Protein AF-A0AAW5QJJ4-F1 (afdb_monomer_lite)

Sequence (140 aa):
MRQPQCCPHRGERGDAIAGTELTDHRRFAFTTRPHSAVDDATREIGAAIGVAITGSVLAAAYGHGIDPVAPMIPEPARAAVQDSLAAAIQVAEHAGPQGEQLAELAQNAFLDGLQQASWAVAAILLVGALISAFWPPRRS

pLDDT: mean 82.05, std 18.27, range [38.06, 97.69]

Foldseek 3Di:
DDYDDDDDDDDDDPDPDDDDDDDPPDPPVPPPVVVVVVVVVVVVVVVVVLVVLLVVQLLVQLLVQCVVVLVVDPPVQSVVLSRDLVSQQVSLVVPPPVSVVSNVSSVVSNVVSNVRSVVVVVVVVVVVVVCPVVPDPPDD

Structure (mmCIF, N/CA/C/O backbone):
data_AF-A0AAW5QJJ4-F1
#
_entry.id   AF-A0AAW5QJJ4-F1
#
loop_
_atom_site.group_PDB
_atom_site.id
_atom_site.type_symbol
_atom_site.label_atom_id
_atom_site.label_alt_id
_atom_site.label_comp_id
_atom_site.label_asym_id
_atom_site.label_entity_id
_atom_site.label_seq_id
_atom_site.pdbx_PDB_ins_code
_atom_site.Cartn_x
_atom_site.Cartn_y
_atom_site.Cartn_z
_atom_site.occupancy
_atom_site.B_iso_or_equiv
_atom_site.auth_seq_id
_atom_site.auth_comp_id
_atom_site.auth_asym_id
_atom_site.auth_atom_id
_atom_site.pdbx_PDB_model_num
ATOM 1 N N . MET A 1 1 ? 84.621 32.792 -9.455 1.00 38.06 1 MET A N 1
ATOM 2 C CA . MET A 1 1 ? 85.284 33.364 -8.257 1.00 38.06 1 MET A CA 1
ATOM 3 C C . MET A 1 1 ? 84.185 33.823 -7.308 1.00 38.06 1 MET A C 1
ATOM 5 O O . MET A 1 1 ? 83.322 34.561 -7.748 1.00 38.06 1 MET A O 1
ATOM 9 N N . ARG A 1 2 ? 83.993 33.107 -6.188 1.00 40.62 2 ARG A N 1
ATOM 10 C CA . ARG A 1 2 ? 84.342 33.543 -4.813 1.00 40.62 2 ARG A CA 1
ATOM 11 C C . ARG A 1 2 ? 83.606 34.831 -4.411 1.00 40.62 2 ARG A C 1
ATOM 13 O O . ARG A 1 2 ? 83.994 35.893 -4.863 1.00 40.62 2 ARG A O 1
ATOM 20 N N . GLN A 1 3 ? 82.524 34.694 -3.634 1.00 49.94 3 GLN A N 1
ATOM 21 C CA . GLN A 1 3 ? 82.490 34.844 -2.154 1.00 49.94 3 GLN A CA 1
ATOM 22 C C . GLN A 1 3 ? 82.026 36.288 -1.793 1.00 49.94 3 GLN A C 1
ATOM 24 O O . GLN A 1 3 ? 82.076 37.146 -2.665 1.00 49.94 3 GLN A O 1
ATOM 29 N N . PRO A 1 4 ? 81.696 36.629 -0.535 1.00 63.75 4 PRO A N 1
ATOM 30 C CA . PRO A 1 4 ? 80.708 36.014 0.371 1.00 63.75 4 PRO A CA 1
ATOM 31 C C . PRO A 1 4 ? 80.061 37.052 1.344 1.00 63.75 4 PRO A C 1
ATOM 33 O O . PRO A 1 4 ? 80.317 38.242 1.221 1.00 63.75 4 PRO A O 1
ATOM 36 N N . GLN A 1 5 ? 79.380 36.554 2.395 1.00 62.62 5 GLN A N 1
ATOM 37 C CA . GLN A 1 5 ? 79.199 37.176 3.735 1.00 62.62 5 GLN A CA 1
ATOM 38 C C . GLN A 1 5 ? 78.200 38.359 3.828 1.00 62.62 5 GLN A C 1
ATOM 40 O O . GLN A 1 5 ? 78.113 39.176 2.929 1.00 62.62 5 GLN A O 1
ATOM 45 N N . CYS A 1 6 ? 77.384 38.551 4.873 1.00 42.75 6 CYS A N 1
ATOM 46 C CA . CYS A 1 6 ? 77.390 38.076 6.261 1.00 42.75 6 CYS A CA 1
ATOM 47 C C . CYS A 1 6 ? 75.988 38.291 6.902 1.00 42.75 6 CYS A C 1
ATOM 49 O O . CYS A 1 6 ? 75.299 39.246 6.556 1.00 42.75 6 CYS A O 1
ATOM 51 N N . CYS A 1 7 ? 75.606 37.463 7.883 1.00 46.00 7 CYS A N 1
ATOM 52 C CA . CYS A 1 7 ? 74.560 37.742 8.898 1.00 46.00 7 CYS A CA 1
ATOM 53 C C . CYS A 1 7 ? 75.254 38.154 10.223 1.00 46.00 7 CYS A C 1
ATOM 55 O O . CYS A 1 7 ? 76.428 37.798 10.363 1.00 46.00 7 CYS A O 1
ATOM 57 N N . PRO A 1 8 ? 74.612 38.845 11.209 1.00 63.34 8 PRO A N 1
ATOM 58 C CA . PRO A 1 8 ? 73.790 38.130 12.219 1.00 63.34 8 PRO A CA 1
ATOM 59 C C . PRO A 1 8 ? 72.688 38.918 13.012 1.00 63.34 8 PRO A C 1
ATOM 61 O O . PRO A 1 8 ? 72.728 40.133 13.144 1.00 63.34 8 PRO A O 1
ATOM 64 N N . HIS A 1 9 ? 71.761 38.139 13.610 1.00 51.31 9 HIS A N 1
ATOM 65 C CA . HIS A 1 9 ? 71.023 38.249 14.904 1.00 51.31 9 HIS A CA 1
ATOM 66 C C . HIS A 1 9 ? 70.308 39.538 15.396 1.00 51.31 9 HIS A C 1
ATOM 68 O O . HIS A 1 9 ? 70.965 40.527 15.698 1.00 51.31 9 HIS A O 1
ATOM 74 N N . ARG A 1 10 ? 69.021 39.408 15.807 1.00 47.09 10 ARG A N 1
ATOM 75 C CA . ARG A 1 10 ? 68.571 39.238 17.228 1.00 47.09 10 ARG A CA 1
ATOM 76 C C . ARG A 1 10 ? 67.072 39.569 17.455 1.00 47.09 10 ARG A C 1
ATOM 78 O O . ARG A 1 10 ? 66.631 40.649 17.094 1.00 47.09 10 ARG A O 1
ATOM 85 N N . GLY A 1 11 ? 66.368 38.688 18.185 1.00 43.78 11 GLY A N 1
ATOM 86 C CA . GLY A 1 11 ? 65.355 39.070 19.189 1.00 43.78 11 GLY A CA 1
ATOM 87 C C . GLY A 1 11 ? 63.870 38.932 18.825 1.00 43.78 11 GLY A C 1
ATOM 88 O O . GLY A 1 11 ? 63.283 39.882 18.327 1.00 43.78 11 GLY A O 1
ATOM 89 N N . GLU A 1 12 ? 63.298 37.761 19.129 1.00 53.50 12 GLU A N 1
ATOM 90 C CA . GLU A 1 12 ? 61.936 37.508 19.654 1.00 53.50 12 GLU A CA 1
ATOM 91 C C . GLU A 1 12 ? 60.846 38.548 19.306 1.00 53.50 12 GLU A C 1
ATOM 93 O O . GLU A 1 12 ? 60.654 39.538 20.014 1.00 53.50 12 GLU A O 1
ATOM 98 N N . ARG A 1 13 ? 60.075 38.280 18.245 1.00 51.91 13 ARG A N 1
ATOM 99 C CA . ARG A 1 13 ? 58.808 38.961 17.952 1.00 51.91 13 ARG A CA 1
ATOM 100 C C . ARG A 1 13 ? 57.648 38.007 18.215 1.00 51.91 13 ARG A C 1
ATOM 102 O O . ARG A 1 13 ? 57.503 36.997 17.533 1.00 51.91 13 ARG A O 1
ATOM 109 N N . GLY A 1 14 ? 56.818 38.349 19.197 1.00 53.69 14 GLY A N 1
ATOM 110 C CA . GLY A 1 14 ? 55.426 37.926 19.201 1.00 53.69 14 GLY A CA 1
ATOM 111 C C . GLY A 1 14 ? 54.719 38.635 18.050 1.00 53.69 14 GLY A C 1
ATOM 112 O O . GLY A 1 14 ? 54.467 39.834 18.135 1.00 53.69 14 GLY A O 1
ATOM 113 N N . ASP A 1 15 ? 54.445 37.911 16.968 1.00 45.88 15 ASP A N 1
ATOM 114 C CA . ASP A 1 15 ? 53.774 38.462 15.795 1.00 45.88 15 ASP A CA 1
ATOM 115 C C . ASP A 1 15 ? 52.265 38.233 15.894 1.00 45.88 15 ASP A C 1
ATOM 117 O O . ASP A 1 15 ? 51.703 37.221 15.474 1.00 45.88 15 ASP A O 1
ATOM 121 N N . ALA A 1 16 ? 51.596 39.255 16.420 1.00 48.66 16 ALA A N 1
ATOM 122 C CA . ALA A 1 16 ? 50.306 39.662 15.898 1.00 48.66 16 ALA A CA 1
ATOM 123 C C . ALA A 1 16 ? 50.495 40.070 14.423 1.00 48.66 16 ALA A C 1
ATOM 125 O O . ALA A 1 16 ? 50.764 41.228 14.112 1.00 48.66 16 ALA A O 1
ATOM 126 N N . ILE A 1 17 ? 50.385 39.109 13.505 1.00 48.88 17 ILE A N 1
ATOM 127 C CA . ILE A 1 17 ? 50.325 39.376 12.063 1.00 48.88 17 ILE A CA 1
ATOM 128 C C . ILE A 1 17 ? 48.887 39.724 11.688 1.00 48.88 17 ILE A C 1
ATOM 130 O O . ILE A 1 17 ? 48.080 38.885 11.291 1.00 48.88 17 ILE A O 1
ATOM 134 N N . ALA A 1 18 ? 48.572 41.007 11.839 1.00 47.50 18 ALA A N 1
ATOM 135 C CA . ALA A 1 18 ? 47.456 41.633 11.161 1.00 47.50 18 ALA A CA 1
ATOM 136 C C . ALA A 1 18 ? 47.780 41.767 9.662 1.00 47.50 18 ALA A C 1
ATOM 138 O O . ALA A 1 18 ? 48.666 42.522 9.274 1.00 47.50 18 ALA A O 1
ATOM 139 N N . GLY A 1 19 ? 47.030 41.021 8.850 1.00 54.09 19 GLY A N 1
ATOM 140 C CA . GLY A 1 19 ? 46.435 41.486 7.596 1.00 54.09 19 GLY A CA 1
ATOM 141 C C . GLY A 1 19 ? 47.360 41.875 6.443 1.00 54.09 19 GLY A C 1
ATOM 142 O O . GLY A 1 19 ? 47.770 43.021 6.330 1.00 54.09 19 GLY A O 1
ATOM 143 N N . THR A 1 20 ? 47.511 40.965 5.481 1.00 46.59 20 THR A N 1
ATOM 144 C CA . THR A 1 20 ? 47.325 41.296 4.058 1.00 46.59 20 THR A CA 1
ATOM 145 C C . THR A 1 20 ? 46.711 40.091 3.349 1.00 46.59 20 THR A C 1
ATOM 147 O O . THR A 1 20 ? 47.258 38.992 3.332 1.00 46.59 20 THR A O 1
ATOM 150 N N . GLU A 1 21 ? 45.511 40.312 2.828 1.00 54.19 21 GLU A N 1
ATOM 151 C CA . GLU A 1 21 ? 44.782 39.444 1.915 1.00 54.19 21 GLU A CA 1
ATOM 152 C C . GLU A 1 21 ? 45.631 39.098 0.682 1.00 54.19 21 GLU A C 1
ATOM 154 O O . GLU A 1 21 ? 46.125 39.996 0.005 1.00 54.19 21 GLU A O 1
ATOM 159 N N . LEU A 1 22 ? 45.736 37.809 0.341 1.00 51.19 22 LEU A N 1
ATOM 160 C CA . LEU A 1 22 ? 45.851 37.362 -1.050 1.00 51.19 22 LEU A CA 1
ATOM 161 C C . LEU A 1 22 ? 45.342 35.913 -1.183 1.00 51.19 22 LEU A C 1
ATOM 163 O O . LEU A 1 22 ? 46.092 34.944 -1.167 1.00 51.19 22 LEU A O 1
ATOM 167 N N . THR A 1 23 ? 44.020 35.781 -1.267 1.00 54.31 23 THR A N 1
ATOM 168 C CA . THR A 1 23 ? 43.369 35.223 -2.460 1.00 54.31 23 THR A CA 1
ATOM 169 C C . THR A 1 23 ? 44.092 34.043 -3.136 1.00 54.31 23 THR A C 1
ATOM 171 O O . THR A 1 23 ? 44.558 34.184 -4.262 1.00 54.31 23 THR A O 1
ATOM 174 N N . ASP A 1 24 ? 44.086 32.851 -2.528 1.00 47.09 24 ASP A N 1
ATOM 175 C CA . ASP A 1 24 ? 44.080 31.601 -3.314 1.00 47.09 24 ASP A CA 1
ATOM 176 C C . ASP A 1 24 ? 42.625 31.181 -3.553 1.00 47.09 24 ASP A C 1
ATOM 178 O O . ASP A 1 24 ? 42.072 30.227 -3.005 1.00 47.09 24 ASP A O 1
ATOM 182 N N . HIS A 1 25 ? 41.964 32.024 -4.341 1.00 55.84 25 HIS A N 1
ATOM 183 C CA . HIS A 1 25 ? 40.716 31.715 -5.005 1.00 55.84 25 HIS A CA 1
ATOM 184 C C . HIS A 1 25 ? 41.048 30.872 -6.241 1.00 55.84 25 HIS A C 1
ATOM 186 O O . HIS A 1 25 ? 41.789 31.320 -7.112 1.00 55.84 25 HIS A O 1
ATOM 192 N N . ARG A 1 26 ? 40.330 29.750 -6.390 1.00 57.69 26 ARG A N 1
ATOM 193 C CA . ARG A 1 26 ? 40.165 28.930 -7.612 1.00 57.69 26 ARG A CA 1
ATOM 194 C C . ARG A 1 26 ? 41.110 27.734 -7.765 1.00 57.69 26 ARG A C 1
ATOM 196 O O . ARG A 1 26 ? 41.838 27.619 -8.743 1.00 57.69 26 ARG A O 1
ATOM 203 N N . ARG A 1 27 ? 40.852 26.700 -6.963 1.00 54.56 27 ARG A N 1
ATOM 204 C CA . ARG A 1 27 ? 40.581 25.365 -7.532 1.00 54.56 27 ARG A CA 1
ATOM 205 C C . ARG A 1 27 ? 39.309 24.766 -6.938 1.00 54.56 27 ARG A C 1
ATOM 207 O O . ARG A 1 27 ? 39.308 23.659 -6.418 1.00 54.56 27 ARG A O 1
ATOM 214 N N . PHE A 1 28 ? 38.194 25.487 -7.078 1.00 50.56 28 PHE A N 1
ATOM 215 C CA . PHE A 1 28 ? 36.925 24.793 -7.271 1.00 50.56 28 PHE A CA 1
ATOM 216 C C . PHE A 1 28 ? 37.075 24.055 -8.594 1.00 50.56 28 PHE A C 1
ATOM 218 O O . PHE A 1 28 ? 37.012 24.662 -9.664 1.00 50.56 28 PHE A O 1
ATOM 225 N N . ALA A 1 29 ? 37.381 22.765 -8.515 1.00 51.62 29 ALA A N 1
ATOM 226 C CA . ALA A 1 29 ? 37.219 21.866 -9.632 1.00 51.62 29 ALA A CA 1
ATOM 227 C C . ALA A 1 29 ? 35.737 21.931 -10.023 1.00 51.62 29 ALA A C 1
ATOM 229 O O . ALA A 1 29 ? 34.893 21.2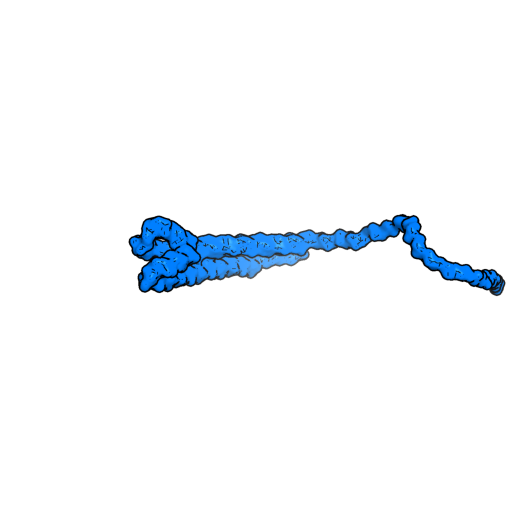43 -9.455 1.00 51.62 29 ALA A O 1
ATOM 230 N N . PHE A 1 30 ? 35.417 22.810 -10.974 1.00 56.00 30 PHE A N 1
ATOM 231 C CA . PHE A 1 30 ? 34.182 22.805 -11.750 1.00 56.00 30 PHE A CA 1
ATOM 232 C C . PHE A 1 30 ? 34.230 21.583 -12.678 1.00 56.00 30 PHE A C 1
ATOM 234 O O . PHE A 1 30 ? 34.281 21.669 -13.898 1.00 56.00 30 PHE A O 1
ATOM 241 N N . THR A 1 31 ? 34.332 20.411 -12.065 1.00 58.28 31 THR A N 1
ATOM 242 C CA . THR A 1 31 ? 34.174 19.104 -12.683 1.00 58.28 31 THR A CA 1
ATOM 243 C C . THR A 1 31 ? 32.877 18.521 -12.148 1.00 58.28 31 THR A C 1
ATOM 245 O O . THR A 1 31 ? 32.841 17.389 -11.672 1.00 58.28 31 THR A O 1
ATOM 248 N N . THR A 1 32 ? 31.800 19.306 -12.163 1.00 61.75 32 THR A N 1
ATOM 249 C CA . THR A 1 32 ? 30.452 18.758 -12.062 1.00 61.75 32 THR A CA 1
ATOM 250 C C . THR A 1 32 ? 30.307 17.884 -13.294 1.00 61.75 32 THR A C 1
ATOM 252 O O . THR A 1 32 ? 30.203 18.401 -14.401 1.00 61.75 32 THR A O 1
ATOM 255 N N . ARG A 1 33 ? 30.413 16.560 -13.149 1.00 61.03 33 ARG A N 1
ATOM 256 C CA . ARG A 1 33 ? 30.058 15.656 -14.241 1.00 61.03 33 ARG A CA 1
ATOM 257 C C . ARG A 1 33 ? 28.541 15.775 -14.377 1.00 61.03 33 ARG A C 1
ATOM 259 O O . ARG A 1 33 ? 27.848 15.283 -13.490 1.00 61.03 33 ARG A O 1
ATOM 266 N N . PRO A 1 34 ? 28.002 16.417 -15.430 1.00 69.12 34 PRO A N 1
ATOM 267 C CA . PRO A 1 34 ? 26.554 16.553 -15.575 1.00 69.12 34 PRO A CA 1
ATOM 268 C C . PRO A 1 34 ? 25.863 15.182 -15.596 1.00 69.12 34 PRO A C 1
ATOM 270 O O . PRO A 1 34 ? 24.723 15.080 -15.174 1.00 69.12 34 PRO A O 1
ATOM 273 N N . HIS A 1 35 ? 26.584 14.127 -15.994 1.00 71.19 35 HIS A N 1
ATOM 274 C CA . HIS A 1 35 ? 26.100 12.748 -16.043 1.00 71.19 35 HIS A CA 1
ATOM 275 C C . HIS A 1 35 ? 25.793 12.142 -14.659 1.00 71.19 35 HIS A C 1
ATOM 277 O O . HIS A 1 35 ? 24.753 11.527 -14.492 1.00 71.19 35 HIS A O 1
ATOM 283 N N . SER A 1 36 ? 26.630 12.349 -13.634 1.00 79.88 36 SER A N 1
ATOM 284 C CA . SER A 1 36 ? 26.371 11.716 -12.328 1.00 79.88 36 SER A CA 1
ATOM 285 C C . SER A 1 36 ? 25.224 12.390 -11.577 1.00 79.88 36 SER A C 1
ATOM 287 O O . SER A 1 36 ? 24.434 11.718 -10.931 1.00 79.88 36 SER A O 1
ATOM 289 N N . ALA A 1 37 ? 25.088 13.712 -11.714 1.00 82.44 37 ALA A N 1
ATOM 290 C CA . ALA A 1 37 ? 23.986 14.446 -11.097 1.00 82.44 37 ALA A CA 1
ATOM 291 C C . ALA A 1 37 ? 22.619 14.025 -11.667 1.00 82.44 37 ALA A C 1
ATOM 293 O O . ALA A 1 37 ? 21.649 13.923 -10.919 1.00 82.44 37 ALA A O 1
ATOM 294 N N . VAL A 1 38 ? 22.533 13.762 -12.980 1.00 88.00 38 VAL A N 1
ATOM 295 C CA . VAL A 1 38 ? 21.289 13.264 -13.591 1.00 88.00 38 VAL A CA 1
ATOM 296 C C . VAL A 1 38 ? 21.025 11.796 -13.260 1.00 88.00 38 VAL A C 1
ATOM 298 O O . VAL A 1 38 ? 19.861 11.419 -13.134 1.00 88.00 38 VAL A O 1
ATOM 301 N N . ASP A 1 39 ? 22.066 10.982 -13.066 1.00 89.50 39 ASP A N 1
ATOM 302 C CA . ASP A 1 39 ? 21.918 9.590 -12.629 1.00 89.50 39 ASP A CA 1
ATOM 303 C C . ASP A 1 39 ? 21.329 9.507 -11.216 1.00 89.50 39 ASP A C 1
ATOM 305 O O . ASP A 1 39 ? 20.385 8.747 -10.983 1.00 89.50 39 ASP A O 1
ATOM 309 N N . ASP A 1 40 ? 21.844 10.317 -10.289 1.00 91.44 40 ASP A N 1
ATOM 310 C CA . ASP A 1 40 ? 21.337 10.390 -8.917 1.00 91.44 40 ASP A CA 1
ATOM 311 C C . ASP A 1 40 ? 19.888 10.897 -8.901 1.00 91.44 40 ASP A C 1
ATOM 313 O O . ASP A 1 40 ? 19.009 10.241 -8.339 1.00 91.44 40 ASP A O 1
ATOM 317 N N . ALA A 1 41 ? 19.601 11.986 -9.625 1.00 91.00 41 ALA A N 1
ATOM 318 C CA . ALA A 1 41 ? 18.244 12.521 -9.745 1.00 91.00 41 ALA A CA 1
ATOM 319 C C . ALA A 1 41 ? 17.259 11.495 -10.337 1.00 91.00 41 ALA A C 1
ATOM 321 O O . ALA A 1 41 ? 16.120 11.378 -9.885 1.00 91.00 41 ALA A O 1
ATOM 322 N N . THR A 1 42 ? 17.695 10.707 -11.324 1.00 91.75 42 THR A N 1
ATOM 323 C CA . THR A 1 42 ? 16.863 9.653 -11.925 1.00 91.75 42 THR A CA 1
ATOM 324 C C . THR A 1 42 ? 16.535 8.559 -10.909 1.00 91.75 42 THR A C 1
ATOM 326 O O . THR A 1 42 ? 15.402 8.074 -10.870 1.00 91.75 42 THR A O 1
ATOM 329 N N . ARG A 1 43 ? 17.494 8.183 -10.054 1.00 92.19 43 ARG A N 1
ATOM 330 C CA . ARG A 1 43 ? 17.277 7.194 -8.987 1.00 92.19 43 ARG A CA 1
ATOM 331 C C . ARG A 1 43 ? 16.334 7.714 -7.911 1.00 92.19 43 ARG A C 1
ATOM 333 O O . ARG A 1 43 ? 15.463 6.966 -7.477 1.00 92.19 43 ARG A O 1
ATOM 340 N N . GLU A 1 44 ? 16.471 8.975 -7.514 1.00 96.31 44 GLU A N 1
ATOM 341 C CA . GLU A 1 44 ? 15.586 9.604 -6.529 1.00 96.31 44 GLU A CA 1
ATOM 342 C C . GLU A 1 44 ? 14.140 9.686 -7.033 1.00 96.31 44 GLU A C 1
ATOM 344 O O . GLU A 1 44 ? 13.213 9.262 -6.338 1.00 96.31 44 GLU A O 1
ATOM 349 N N . ILE A 1 45 ? 13.940 10.151 -8.271 1.00 95.94 45 ILE A N 1
ATOM 350 C CA . ILE A 1 45 ? 12.612 10.223 -8.897 1.00 95.94 45 ILE A CA 1
ATOM 351 C C . ILE A 1 45 ? 12.019 8.818 -9.056 1.00 95.94 45 ILE A C 1
ATOM 353 O O . ILE A 1 45 ? 10.853 8.596 -8.725 1.00 95.94 45 ILE A O 1
ATOM 357 N N . GLY A 1 46 ? 12.819 7.851 -9.515 1.00 92.69 46 GLY A N 1
ATOM 358 C CA . GLY A 1 46 ? 12.392 6.460 -9.648 1.00 92.69 46 GLY A CA 1
ATOM 359 C C . GLY A 1 46 ? 11.961 5.846 -8.314 1.00 92.69 46 GLY A C 1
ATOM 360 O O . GLY A 1 46 ? 10.919 5.192 -8.247 1.00 92.69 46 GLY A O 1
ATOM 361 N N . ALA A 1 47 ? 12.713 6.104 -7.240 1.00 94.06 47 ALA A N 1
ATOM 362 C CA . ALA A 1 47 ? 12.371 5.645 -5.898 1.00 94.06 47 ALA A CA 1
ATOM 363 C C . ALA A 1 47 ? 11.050 6.258 -5.404 1.00 94.06 47 ALA A C 1
ATOM 365 O O . ALA A 1 47 ? 10.184 5.527 -4.922 1.00 94.06 47 ALA A O 1
ATOM 366 N N . ALA A 1 48 ? 10.856 7.570 -5.579 1.00 96.75 48 ALA A N 1
ATOM 367 C CA . ALA A 1 48 ? 9.629 8.255 -5.175 1.00 96.75 48 ALA A CA 1
ATOM 368 C C . ALA A 1 48 ? 8.391 7.711 -5.908 1.00 96.75 48 ALA A C 1
ATOM 370 O O . ALA A 1 48 ? 7.373 7.413 -5.281 1.00 96.75 48 ALA A O 1
ATOM 371 N N . ILE A 1 49 ? 8.492 7.518 -7.226 1.00 96.19 49 ILE A N 1
ATOM 372 C CA . ILE A 1 49 ? 7.414 6.941 -8.040 1.00 96.19 49 ILE A CA 1
ATOM 373 C C . ILE A 1 49 ? 7.120 5.501 -7.606 1.00 96.19 49 ILE A C 1
ATOM 375 O O . ILE A 1 49 ? 5.956 5.133 -7.449 1.00 96.19 49 ILE A O 1
ATOM 379 N N . GLY A 1 50 ? 8.156 4.692 -7.370 1.00 94.69 50 GLY A N 1
ATOM 380 C CA . GLY A 1 50 ? 7.997 3.310 -6.919 1.00 94.69 50 GLY A CA 1
ATOM 381 C C . GLY A 1 50 ? 7.247 3.211 -5.590 1.00 94.69 50 GLY A C 1
ATOM 382 O O . GLY A 1 50 ? 6.296 2.435 -5.473 1.00 94.69 50 GLY A O 1
ATOM 383 N N . VAL A 1 51 ? 7.617 4.041 -4.611 1.00 96.00 51 VAL A N 1
ATOM 384 C CA . VAL A 1 51 ? 6.926 4.116 -3.314 1.00 96.00 51 VAL A CA 1
ATOM 385 C C . VAL A 1 51 ? 5.471 4.557 -3.491 1.00 96.00 51 VAL A C 1
ATOM 387 O O . VAL A 1 51 ? 4.578 3.933 -2.919 1.00 96.00 51 VAL A O 1
ATOM 390 N N . ALA A 1 52 ? 5.212 5.571 -4.322 1.00 97.00 52 ALA A N 1
ATOM 391 C CA . ALA A 1 52 ? 3.861 6.075 -4.568 1.00 97.00 52 ALA A CA 1
ATOM 392 C C . ALA A 1 52 ? 2.943 5.020 -5.208 1.00 97.00 52 ALA A C 1
ATOM 394 O O . ALA A 1 52 ? 1.805 4.837 -4.768 1.00 97.00 52 ALA A O 1
ATOM 395 N N . ILE A 1 53 ? 3.437 4.292 -6.215 1.00 95.88 53 ILE A N 1
ATOM 396 C CA . ILE A 1 53 ? 2.683 3.212 -6.868 1.00 95.88 53 ILE A CA 1
ATOM 397 C C . ILE A 1 53 ? 2.407 2.088 -5.871 1.00 95.88 53 ILE A C 1
ATOM 399 O O . ILE A 1 53 ? 1.265 1.649 -5.748 1.00 95.88 53 ILE A O 1
ATOM 403 N N . THR A 1 54 ? 3.430 1.655 -5.131 1.00 96.94 54 THR A N 1
ATOM 404 C CA . THR A 1 54 ? 3.302 0.571 -4.146 1.00 96.94 54 THR A CA 1
ATOM 405 C C . THR A 1 54 ? 2.252 0.919 -3.092 1.00 96.94 54 THR A C 1
ATOM 407 O O . THR A 1 54 ? 1.354 0.119 -2.839 1.00 96.94 54 THR A O 1
ATOM 410 N N . GLY A 1 55 ? 2.311 2.133 -2.534 1.00 95.31 55 GLY A N 1
ATOM 411 C CA . GLY A 1 55 ? 1.329 2.620 -1.565 1.00 95.31 55 GLY A CA 1
ATOM 412 C C . GLY A 1 55 ? -0.084 2.720 -2.143 1.00 95.31 55 GLY A C 1
ATOM 413 O O . GLY A 1 55 ? -1.036 2.323 -1.480 1.00 95.31 55 GLY A O 1
ATOM 414 N N . SER A 1 56 ? -0.227 3.173 -3.393 1.00 96.19 56 SER A N 1
ATOM 415 C CA . SER A 1 56 ? -1.534 3.281 -4.060 1.00 96.19 56 SER A CA 1
ATOM 416 C C . SER A 1 56 ? -2.184 1.914 -4.283 1.00 96.19 56 SER A C 1
ATOM 418 O O . SER A 1 56 ? -3.368 1.741 -4.000 1.00 96.19 56 SER A O 1
ATOM 420 N N . VAL A 1 57 ? -1.412 0.931 -4.762 1.00 96.69 57 VAL A N 1
ATOM 421 C CA . VAL A 1 57 ? -1.903 -0.441 -4.972 1.00 96.69 57 VAL A CA 1
ATOM 422 C C . VAL A 1 57 ? -2.264 -1.088 -3.639 1.00 96.69 57 VAL A C 1
ATOM 424 O O . VAL A 1 57 ? -3.334 -1.678 -3.525 1.00 96.69 57 VAL A O 1
ATOM 427 N N . LEU A 1 58 ? -1.410 -0.937 -2.624 1.00 97.06 58 LEU A N 1
ATOM 428 C CA . LEU A 1 58 ? -1.660 -1.456 -1.283 1.00 97.06 58 LEU A CA 1
ATOM 429 C C . LEU A 1 58 ? -2.938 -0.868 -0.674 1.00 97.06 58 LEU A C 1
ATOM 431 O O . LEU A 1 58 ? -3.776 -1.625 -0.197 1.00 97.06 58 LEU A O 1
ATOM 435 N N . ALA A 1 59 ? -3.107 0.457 -0.718 1.00 95.38 59 ALA A N 1
ATOM 436 C CA . ALA A 1 59 ? -4.286 1.129 -0.175 1.00 95.38 59 ALA A CA 1
ATOM 437 C C . ALA A 1 59 ? -5.571 0.677 -0.884 1.00 95.38 59 ALA A C 1
ATOM 439 O O . ALA A 1 59 ? -6.554 0.335 -0.230 1.00 95.38 59 ALA A O 1
ATOM 440 N N . ALA A 1 60 ? -5.545 0.600 -2.219 1.00 95.50 60 ALA A N 1
ATOM 441 C CA . ALA A 1 60 ? -6.685 0.120 -2.991 1.00 95.50 60 ALA A CA 1
ATOM 442 C C . ALA A 1 60 ? -7.024 -1.341 -2.659 1.00 95.50 60 ALA A C 1
ATOM 444 O O . ALA A 1 60 ? -8.188 -1.662 -2.428 1.00 95.50 60 ALA A O 1
ATOM 445 N N . ALA A 1 61 ? -6.027 -2.226 -2.613 1.00 95.62 61 ALA A N 1
ATOM 446 C CA . ALA A 1 61 ? -6.236 -3.641 -2.324 1.00 95.62 61 ALA A CA 1
ATOM 447 C C . ALA A 1 61 ? -6.718 -3.881 -0.884 1.00 95.62 61 ALA A C 1
ATOM 449 O O . ALA A 1 61 ? -7.595 -4.715 -0.669 1.00 95.62 61 ALA A O 1
ATOM 450 N N . TYR A 1 62 ? -6.201 -3.117 0.081 1.00 96.94 62 TYR A N 1
ATOM 451 C CA . TYR A 1 62 ? -6.649 -3.156 1.471 1.00 96.94 62 TYR A CA 1
ATOM 452 C C . TYR A 1 62 ? -8.132 -2.786 1.603 1.00 96.94 62 TYR A C 1
ATOM 454 O O . TYR A 1 62 ? -8.897 -3.558 2.181 1.00 96.94 62 TYR A O 1
ATOM 462 N N . GLY A 1 63 ? -8.550 -1.661 1.007 1.00 94.00 63 GLY A N 1
ATOM 463 C CA . GLY A 1 63 ? -9.950 -1.227 1.007 1.00 94.00 63 GLY A CA 1
ATOM 464 C C . GLY A 1 63 ? -10.888 -2.295 0.430 1.00 94.00 63 GLY A C 1
ATOM 465 O O . GLY A 1 63 ? -11.868 -2.676 1.064 1.00 94.00 63 GLY A O 1
ATOM 466 N N . HIS A 1 64 ? -10.521 -2.888 -0.711 1.00 94.56 64 HIS A N 1
ATOM 467 C CA . HIS A 1 64 ? -11.291 -3.992 -1.302 1.00 94.56 64 HIS A CA 1
ATOM 468 C C . HIS A 1 64 ? -11.328 -5.245 -0.412 1.00 94.56 64 HIS A C 1
ATOM 470 O O . HIS A 1 64 ? -12.324 -5.968 -0.410 1.00 94.56 64 HIS A O 1
ATOM 476 N N . GLY A 1 65 ? -10.252 -5.532 0.324 1.00 92.81 65 GLY A N 1
ATOM 477 C CA . GLY A 1 65 ? -10.173 -6.682 1.225 1.00 92.81 65 GLY A CA 1
ATOM 478 C C . GLY A 1 65 ? -11.015 -6.525 2.493 1.00 92.81 65 GLY A C 1
ATOM 479 O O . GLY A 1 65 ? -11.521 -7.518 3.013 1.00 92.81 65 GLY A O 1
ATOM 480 N N . ILE A 1 66 ? -11.196 -5.292 2.977 1.00 93.44 66 ILE A N 1
ATOM 481 C CA . ILE A 1 66 ? -11.956 -4.991 4.200 1.00 93.44 66 ILE A CA 1
ATOM 482 C C . ILE A 1 66 ? -13.431 -4.638 3.927 1.00 93.44 66 ILE A C 1
ATOM 484 O O . ILE A 1 66 ? -14.273 -4.746 4.819 1.00 93.44 66 ILE A O 1
ATOM 488 N N . ASP A 1 67 ? -13.792 -4.302 2.687 1.00 91.69 67 ASP A N 1
ATOM 489 C CA . ASP A 1 67 ? -15.178 -4.049 2.265 1.00 91.69 67 ASP A CA 1
ATOM 490 C C . ASP A 1 67 ? -16.197 -5.130 2.678 1.00 91.69 67 ASP A C 1
ATOM 492 O O . ASP A 1 67 ? -17.280 -4.769 3.150 1.00 91.69 67 ASP A O 1
ATOM 496 N N . PRO A 1 68 ? -15.898 -6.444 2.594 1.00 89.38 68 PRO A N 1
ATOM 497 C CA . PRO A 1 68 ? -16.836 -7.487 3.013 1.00 89.38 68 PRO A CA 1
ATOM 498 C C . PRO A 1 68 ? -17.206 -7.426 4.499 1.00 89.38 68 PRO A C 1
ATOM 500 O O . PRO A 1 68 ? -18.270 -7.907 4.891 1.00 89.38 68 PRO A O 1
ATOM 503 N N . VAL A 1 69 ? -16.339 -6.846 5.333 1.00 87.19 69 VAL A N 1
ATOM 504 C CA . VAL A 1 69 ? -16.518 -6.775 6.790 1.00 87.19 69 VAL A CA 1
ATOM 505 C C . VAL A 1 69 ? -16.974 -5.394 7.256 1.00 87.19 69 VAL A C 1
ATOM 507 O O . VAL A 1 69 ? -17.432 -5.249 8.388 1.00 87.19 69 VAL A O 1
ATOM 510 N N . ALA A 1 70 ? -16.967 -4.403 6.361 1.00 86.81 70 ALA A N 1
ATOM 511 C CA . ALA A 1 70 ? -17.446 -3.046 6.600 1.00 86.81 70 ALA A CA 1
ATOM 512 C C . ALA A 1 70 ? -18.870 -2.951 7.203 1.00 86.81 70 ALA A C 1
ATOM 514 O O . ALA A 1 70 ? -19.079 -2.085 8.060 1.00 86.81 70 ALA A O 1
ATOM 515 N N . PRO A 1 71 ? -19.846 -3.825 6.863 1.00 87.06 71 PRO A N 1
ATOM 516 C CA . PRO A 1 71 ? -21.175 -3.800 7.484 1.00 87.06 71 PRO A CA 1
ATOM 517 C C . PRO A 1 71 ? -21.179 -4.130 8.983 1.00 87.06 71 PRO A C 1
ATOM 519 O O . PRO A 1 71 ? -22.112 -3.750 9.686 1.00 87.06 71 PRO A O 1
ATOM 522 N N . MET A 1 72 ? -20.154 -4.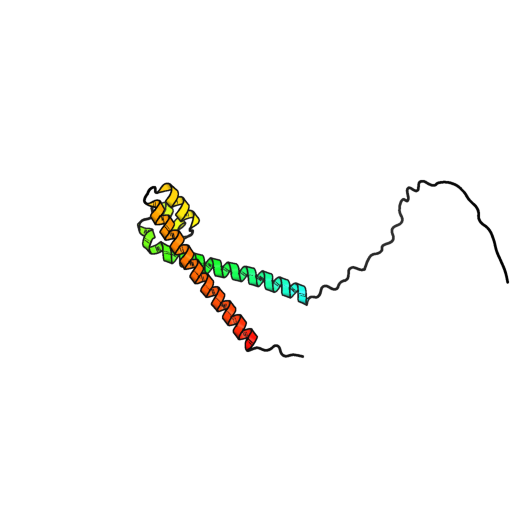831 9.476 1.00 83.44 72 MET A N 1
ATOM 523 C CA . MET A 1 72 ? -20.012 -5.189 10.893 1.00 83.44 72 MET A CA 1
ATOM 524 C C . MET A 1 72 ? -19.359 -4.069 11.716 1.00 83.44 72 MET A C 1
ATOM 526 O O . MET A 1 72 ? -19.340 -4.131 12.943 1.00 83.44 72 MET A O 1
ATOM 530 N N . ILE A 1 73 ? -18.838 -3.036 11.049 1.00 87.88 73 ILE A N 1
ATOM 531 C CA . ILE A 1 73 ? -18.140 -1.913 11.672 1.00 87.88 73 ILE A CA 1
ATOM 532 C C . ILE A 1 73 ? -19.145 -0.784 11.946 1.00 87.88 73 ILE A C 1
ATOM 534 O O . ILE A 1 73 ? -19.969 -0.472 11.073 1.00 87.88 73 ILE A O 1
ATOM 538 N N . PRO A 1 74 ? -19.076 -0.124 13.121 1.00 85.69 74 PRO A N 1
ATOM 539 C CA . PRO A 1 74 ? -19.866 1.069 13.393 1.00 85.69 74 PRO A CA 1
ATOM 540 C C . PRO A 1 74 ? -19.705 2.114 12.280 1.00 85.69 74 PRO A C 1
ATOM 542 O O . PRO A 1 74 ? -18.583 2.484 11.940 1.00 85.69 74 PRO A O 1
ATOM 545 N N . GLU A 1 75 ? -20.825 2.633 11.765 1.00 88.12 75 GLU A N 1
ATOM 546 C CA . GLU A 1 75 ? -20.883 3.728 10.774 1.00 88.12 75 GLU A CA 1
ATOM 547 C C . GLU A 1 75 ? -19.817 4.823 10.961 1.00 88.12 75 GLU A C 1
ATOM 549 O O . GLU A 1 75 ? -19.063 5.070 10.020 1.00 88.12 75 GLU A O 1
ATOM 554 N N . PRO A 1 76 ? -19.660 5.439 12.156 1.00 88.62 76 PRO A N 1
ATOM 555 C CA . PRO A 1 76 ? -18.715 6.544 12.322 1.00 88.62 76 PRO A CA 1
ATOM 556 C C . PRO A 1 76 ? -17.246 6.142 12.133 1.00 88.62 76 PRO A C 1
ATOM 558 O O . PRO A 1 76 ? -16.414 7.005 11.873 1.00 88.62 76 PRO A O 1
ATOM 561 N N . ALA A 1 77 ? -16.918 4.856 12.272 1.00 88.81 77 ALA A N 1
ATOM 562 C CA . ALA A 1 77 ? -15.558 4.344 12.144 1.00 88.81 77 ALA A CA 1
ATOM 563 C C . ALA A 1 77 ? -15.293 3.674 10.787 1.00 88.81 77 ALA A C 1
ATOM 565 O O . ALA A 1 77 ? -14.135 3.487 10.424 1.00 88.81 77 ALA A O 1
ATOM 566 N N . ARG A 1 78 ? -16.335 3.326 10.023 1.00 91.81 78 ARG A N 1
ATOM 567 C CA . ARG A 1 78 ? -16.216 2.498 8.815 1.00 91.81 78 ARG A CA 1
ATOM 568 C C . ARG A 1 78 ? -15.258 3.080 7.777 1.00 91.81 78 ARG A C 1
ATOM 570 O O . ARG A 1 78 ? -14.369 2.364 7.333 1.00 91.81 78 ARG A O 1
ATOM 577 N N . ALA A 1 79 ? -15.406 4.364 7.449 1.00 92.06 79 ALA A N 1
ATOM 578 C CA . ALA A 1 79 ? -14.543 5.028 6.470 1.00 92.06 79 ALA A CA 1
ATOM 579 C C . ALA A 1 79 ? -13.071 5.025 6.916 1.00 92.06 79 ALA A C 1
ATOM 581 O O . ALA A 1 79 ? -12.189 4.666 6.147 1.00 92.06 79 ALA A O 1
ATOM 582 N N . ALA A 1 80 ? -12.812 5.327 8.193 1.00 91.94 80 ALA A N 1
ATOM 583 C CA . ALA A 1 80 ? -11.456 5.311 8.733 1.00 91.94 80 ALA A CA 1
ATOM 584 C C . ALA A 1 80 ? -10.835 3.906 8.679 1.00 91.94 80 ALA A C 1
ATOM 586 O O . ALA A 1 80 ? -9.673 3.769 8.306 1.00 91.94 80 ALA A O 1
ATOM 587 N N . VAL A 1 81 ? -11.611 2.867 9.015 1.00 92.94 81 VAL A N 1
ATOM 588 C CA . VAL A 1 81 ? -11.159 1.470 8.933 1.00 92.94 81 VAL A CA 1
ATOM 589 C C . VAL A 1 81 ? -10.900 1.045 7.488 1.00 92.94 81 VAL A C 1
ATOM 591 O O . VAL A 1 81 ? -9.932 0.340 7.247 1.00 92.94 81 VAL A O 1
ATOM 594 N N . GLN A 1 82 ? -11.712 1.484 6.526 1.00 92.31 82 GLN A N 1
ATOM 595 C CA . GLN A 1 82 ? -11.488 1.198 5.104 1.00 92.31 82 GLN A CA 1
ATOM 596 C C . GLN A 1 82 ? -10.235 1.885 4.550 1.00 92.31 82 GLN A C 1
ATOM 598 O O . GLN A 1 82 ? -9.518 1.293 3.745 1.00 92.31 82 GLN A O 1
ATOM 603 N N . ASP A 1 83 ? -9.943 3.102 5.007 1.00 91.56 83 ASP A N 1
ATOM 604 C CA . ASP A 1 83 ? -8.802 3.883 4.526 1.00 91.56 83 ASP A CA 1
ATOM 605 C C . ASP A 1 83 ? -7.462 3.434 5.129 1.00 91.56 83 ASP A C 1
ATOM 607 O O . ASP A 1 83 ? -6.402 3.703 4.555 1.00 91.56 83 ASP A O 1
ATOM 611 N N . SER A 1 84 ? -7.465 2.790 6.303 1.00 92.56 84 SER A N 1
ATOM 612 C CA . SER A 1 84 ? -6.221 2.464 7.002 1.00 92.56 84 SER A CA 1
ATOM 613 C C . SER A 1 84 ? -6.320 1.304 7.989 1.00 92.56 84 SER A C 1
ATOM 615 O O . SER A 1 84 ? -7.125 1.310 8.923 1.00 92.56 84 SER A O 1
ATOM 617 N N . LEU A 1 85 ? -5.342 0.394 7.895 1.00 94.81 85 LEU A N 1
ATOM 618 C CA . LEU A 1 85 ? -5.088 -0.642 8.899 1.00 94.81 85 LEU A CA 1
ATOM 619 C C . LEU A 1 85 ? -4.916 -0.053 10.304 1.00 94.81 85 LEU A C 1
ATOM 621 O O . LEU A 1 85 ? -5.408 -0.627 11.269 1.00 94.81 85 LEU A O 1
ATOM 625 N N . ALA A 1 86 ? -4.243 1.092 10.441 1.00 94.56 86 ALA A N 1
ATOM 626 C CA . ALA A 1 86 ? -4.001 1.683 11.756 1.00 94.56 86 ALA A CA 1
ATOM 627 C C . ALA A 1 86 ? -5.317 2.046 12.464 1.00 94.56 86 ALA A C 1
ATOM 629 O O . ALA A 1 86 ? -5.472 1.785 13.656 1.00 94.56 86 ALA A O 1
ATOM 630 N N . ALA A 1 87 ? -6.289 2.579 11.719 1.00 93.44 87 ALA A N 1
ATOM 631 C CA . ALA A 1 87 ? -7.617 2.860 12.248 1.00 93.44 87 ALA A CA 1
ATOM 632 C C . ALA A 1 87 ? -8.383 1.568 12.571 1.00 93.44 87 ALA A C 1
ATOM 634 O O . ALA A 1 87 ? -9.053 1.503 13.599 1.00 93.44 87 ALA A O 1
ATOM 635 N N . ALA A 1 88 ? -8.241 0.523 11.748 1.00 93.62 88 ALA A N 1
ATOM 636 C CA . ALA A 1 88 ? -8.817 -0.796 12.013 1.00 93.62 88 ALA A CA 1
ATOM 637 C C . ALA A 1 88 ? -8.342 -1.384 13.346 1.00 93.62 88 ALA A C 1
ATOM 639 O O . ALA A 1 88 ? -9.163 -1.810 14.158 1.00 93.62 88 ALA A O 1
ATOM 640 N N . ILE A 1 89 ? -7.030 -1.351 13.595 1.00 94.94 89 ILE A N 1
ATOM 641 C CA . ILE A 1 89 ? -6.434 -1.821 14.850 1.00 94.94 89 ILE A CA 1
ATOM 642 C C . ILE A 1 89 ? -6.906 -0.966 16.026 1.00 94.94 89 ILE A C 1
ATOM 644 O O . ILE A 1 89 ? -7.310 -1.503 17.053 1.00 94.94 89 ILE A O 1
ATOM 648 N N . GLN A 1 90 ? -6.952 0.357 15.866 1.00 93.62 90 GLN A N 1
ATOM 649 C CA . GLN A 1 90 ? -7.412 1.240 16.935 1.00 93.62 90 GLN A CA 1
ATOM 650 C C . GLN A 1 90 ? -8.886 1.001 17.301 1.00 93.62 90 GLN A C 1
ATOM 652 O O . GLN A 1 90 ? -9.245 1.029 18.477 1.00 93.62 90 GLN A O 1
ATOM 657 N N . VAL A 1 91 ? -9.748 0.728 16.320 1.00 91.62 91 VAL A N 1
ATOM 658 C CA . VAL A 1 91 ? -11.150 0.352 16.568 1.00 91.62 91 VAL A CA 1
ATOM 659 C C . VAL A 1 91 ? -11.236 -1.029 17.218 1.00 91.62 91 VAL A C 1
ATOM 661 O O . VAL A 1 91 ? -12.007 -1.207 18.161 1.00 91.62 91 VAL A O 1
ATOM 664 N N . ALA A 1 92 ? -10.422 -1.985 16.766 1.00 92.44 92 ALA A N 1
ATOM 665 C CA . ALA A 1 92 ? -10.349 -3.326 17.335 1.00 92.44 92 ALA A CA 1
ATOM 666 C C . ALA A 1 92 ? -9.979 -3.315 18.828 1.00 92.44 92 ALA A C 1
ATOM 668 O O . ALA A 1 92 ? -10.632 -3.993 19.618 1.00 92.44 92 ALA A O 1
ATOM 669 N N . GLU A 1 93 ? -9.015 -2.490 19.243 1.00 92.19 93 GLU A N 1
ATOM 670 C CA . GLU A 1 93 ? -8.619 -2.351 20.655 1.00 92.19 93 GLU A CA 1
ATOM 671 C C . GLU A 1 93 ? -9.785 -1.938 21.571 1.00 92.19 93 GLU A C 1
ATOM 673 O O . GLU A 1 93 ? -9.836 -2.333 22.736 1.00 92.19 93 GLU A O 1
ATOM 678 N N . HIS A 1 94 ? -10.755 -1.184 21.045 1.00 89.44 94 HIS A N 1
ATOM 679 C CA . HIS A 1 94 ? -11.917 -0.700 21.797 1.00 89.44 94 HIS A CA 1
ATOM 680 C C . HIS A 1 94 ? -13.160 -1.598 21.650 1.00 89.44 94 HIS A C 1
ATOM 682 O O . HIS A 1 94 ? -14.150 -1.389 22.351 1.00 89.44 94 HIS A O 1
ATOM 688 N N . ALA A 1 95 ? -13.126 -2.601 20.766 1.00 85.94 95 ALA A N 1
ATOM 689 C CA . ALA A 1 95 ? -14.269 -3.458 20.428 1.00 85.94 95 ALA A CA 1
ATOM 690 C C . ALA A 1 95 ? -14.381 -4.736 21.288 1.00 85.94 95 ALA A C 1
ATOM 692 O O . ALA A 1 95 ? -15.310 -5.530 21.115 1.00 85.94 95 ALA A O 1
ATOM 693 N N . GLY A 1 96 ? -13.459 -4.957 22.230 1.00 85.75 96 GLY A N 1
ATOM 694 C CA . GLY A 1 96 ? -13.473 -6.135 23.102 1.00 85.75 96 GLY A CA 1
ATOM 695 C C . GLY A 1 96 ? -13.207 -7.440 22.329 1.00 85.75 96 GLY A C 1
ATOM 696 O O . GLY A 1 96 ? -12.414 -7.432 21.391 1.00 85.75 96 GLY A O 1
ATOM 697 N N . PRO A 1 97 ? -13.858 -8.572 22.667 1.00 84.75 97 PRO A N 1
ATOM 698 C CA . PRO A 1 97 ? -13.573 -9.880 22.054 1.00 84.75 97 PRO A CA 1
ATOM 699 C C . PRO A 1 97 ? -13.782 -9.941 20.532 1.00 84.75 97 PRO A C 1
ATOM 701 O O . PRO A 1 97 ? -13.205 -10.784 19.857 1.00 84.75 97 PRO A O 1
ATOM 704 N N . GLN A 1 98 ? -14.619 -9.058 19.983 1.00 85.50 98 GLN A N 1
ATOM 705 C CA . GLN A 1 98 ? -14.879 -8.963 18.540 1.00 85.50 98 GLN A CA 1
ATOM 706 C C . GLN A 1 98 ? -13.767 -8.200 17.803 1.00 85.50 98 GLN A C 1
ATOM 708 O O . GLN A 1 98 ? -13.605 -8.348 16.593 1.00 85.50 98 GLN A O 1
ATOM 713 N N . GLY A 1 99 ? -12.985 -7.402 18.534 1.00 89.50 99 GLY A N 1
ATOM 714 C CA . GLY A 1 99 ? -11.870 -6.638 17.996 1.00 89.50 99 GLY A CA 1
ATOM 715 C C . GLY A 1 99 ? -10.736 -7.512 17.479 1.00 89.50 99 GLY A C 1
ATOM 716 O O . GLY A 1 99 ? -10.161 -7.199 16.445 1.00 89.50 99 GLY A O 1
ATOM 717 N N . GLU A 1 100 ? -10.458 -8.641 18.132 1.00 91.50 100 GLU A N 1
ATOM 718 C CA . GLU A 1 100 ? -9.404 -9.568 17.702 1.00 91.50 100 GLU A CA 1
ATOM 719 C C . GLU A 1 100 ? -9.673 -10.099 16.286 1.00 91.50 100 GLU A C 1
ATOM 721 O O . GLU A 1 100 ? -8.807 -10.027 15.417 1.00 91.50 100 GLU A O 1
ATOM 726 N N . GLN A 1 101 ? -10.922 -10.486 16.005 1.00 91.38 101 GLN A N 1
ATOM 727 C CA . GLN A 1 101 ? -11.333 -10.919 14.670 1.00 91.38 101 GLN A CA 1
ATOM 728 C C . GLN A 1 101 ? -11.215 -9.789 13.634 1.00 91.38 101 GLN A C 1
ATOM 730 O O . GLN A 1 101 ? -10.741 -10.022 12.522 1.00 91.38 101 GLN A O 1
ATOM 735 N N . LEU A 1 102 ? -11.602 -8.556 13.987 1.00 91.50 102 LEU A N 1
ATOM 736 C CA . LEU A 1 102 ? -11.434 -7.393 13.108 1.00 91.50 102 LEU A CA 1
ATOM 737 C C . LEU A 1 102 ? -9.952 -7.115 12.812 1.00 91.50 102 LEU A C 1
ATOM 739 O O . LEU A 1 102 ? -9.596 -6.847 11.665 1.00 91.50 102 LEU A O 1
ATOM 743 N N . ALA A 1 103 ? -9.093 -7.193 13.828 1.00 93.50 103 ALA A N 1
ATOM 744 C CA . ALA A 1 103 ? -7.660 -6.978 13.689 1.00 93.50 103 ALA A CA 1
ATOM 745 C C . ALA A 1 103 ? -7.012 -8.044 12.799 1.00 93.50 103 ALA A C 1
ATOM 747 O O . ALA A 1 103 ? -6.185 -7.704 11.955 1.00 93.50 103 ALA A O 1
ATOM 748 N N . GLU A 1 104 ? -7.376 -9.317 12.952 1.00 93.94 104 GLU A N 1
ATOM 749 C CA . GLU A 1 104 ? -6.896 -10.400 12.085 1.00 93.94 104 GLU A CA 1
ATOM 750 C C . GLU A 1 104 ? -7.336 -10.199 10.633 1.00 93.94 104 GLU A C 1
ATOM 752 O O . GLU A 1 104 ? -6.514 -10.271 9.719 1.00 93.94 104 GLU A O 1
ATOM 757 N N . LEU A 1 105 ? -8.614 -9.885 10.408 1.00 93.50 105 LEU A N 1
ATOM 758 C CA . LEU A 1 105 ? -9.151 -9.611 9.074 1.00 93.50 105 LEU A CA 1
ATOM 759 C C . LEU A 1 105 ? -8.438 -8.431 8.408 1.00 93.50 105 LEU A C 1
ATOM 761 O O . LEU A 1 105 ? -8.042 -8.525 7.248 1.00 93.50 105 LEU A O 1
ATOM 765 N N . ALA A 1 106 ? -8.226 -7.343 9.148 1.00 94.88 106 ALA A N 1
ATOM 766 C CA . ALA A 1 106 ? -7.522 -6.173 8.642 1.00 94.88 106 ALA A CA 1
ATOM 767 C C . ALA A 1 106 ? -6.047 -6.466 8.334 1.00 94.88 106 ALA A C 1
ATOM 769 O O . ALA A 1 106 ? -5.543 -6.036 7.297 1.00 94.88 106 ALA A O 1
ATOM 770 N N . GLN A 1 107 ? -5.356 -7.224 9.187 1.00 96.19 107 GLN A N 1
ATOM 771 C CA . GLN A 1 107 ? -3.975 -7.641 8.931 1.00 96.19 107 GLN A CA 1
ATOM 772 C C . GLN A 1 107 ? -3.877 -8.535 7.693 1.00 96.19 107 GLN A C 1
ATOM 774 O O . GLN A 1 107 ? -3.016 -8.303 6.847 1.00 96.19 107 GLN A O 1
ATOM 779 N N . ASN A 1 108 ? -4.783 -9.502 7.544 1.00 96.31 108 ASN A N 1
ATOM 780 C CA . ASN A 1 108 ? -4.824 -10.374 6.372 1.00 96.31 108 ASN A CA 1
ATOM 781 C C . ASN A 1 108 ? -5.084 -9.570 5.090 1.00 96.31 108 ASN A C 1
ATOM 783 O O . ASN A 1 108 ? -4.326 -9.701 4.134 1.00 96.31 108 ASN A O 1
ATOM 787 N N . ALA A 1 109 ? -6.065 -8.660 5.099 1.00 95.94 109 ALA A N 1
ATOM 788 C CA . ALA A 1 109 ? -6.337 -7.773 3.965 1.00 95.94 109 ALA A CA 1
ATOM 789 C C . ALA A 1 109 ? -5.122 -6.897 3.602 1.00 95.94 109 ALA A C 1
ATOM 791 O O . ALA A 1 109 ? -4.831 -6.677 2.426 1.00 95.94 109 ALA A O 1
ATOM 792 N N . PHE A 1 110 ? -4.378 -6.416 4.602 1.00 96.50 110 PHE A N 1
ATOM 793 C CA . PHE A 1 110 ? -3.160 -5.639 4.382 1.00 96.50 110 PHE A CA 1
ATOM 794 C C . PHE A 1 110 ? -2.037 -6.481 3.765 1.00 96.50 110 PHE A C 1
ATOM 796 O O . PHE A 1 110 ? -1.379 -6.033 2.827 1.00 96.50 110 PHE A O 1
ATOM 803 N N . LEU A 1 111 ? -1.820 -7.702 4.262 1.00 97.44 111 LEU A N 1
ATOM 804 C CA . LEU A 1 111 ? -0.810 -8.618 3.728 1.00 97.44 111 LEU A CA 1
ATOM 805 C C . LEU A 1 111 ? -1.144 -9.060 2.298 1.00 97.44 111 LEU A C 1
ATOM 807 O O . LEU A 1 111 ? -0.255 -9.075 1.444 1.00 97.44 111 LEU A O 1
ATOM 811 N N . ASP A 1 112 ? -2.416 -9.327 2.008 1.00 96.44 112 ASP A N 1
ATOM 812 C C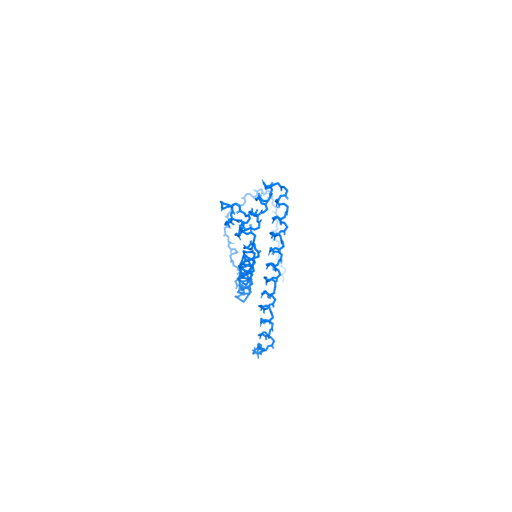A . ASP A 1 112 ? -2.888 -9.620 0.654 1.00 96.44 112 ASP A CA 1
ATOM 813 C C . ASP A 1 112 ? -2.656 -8.425 -0.280 1.00 96.44 112 ASP A C 1
ATOM 815 O O . ASP A 1 112 ? -2.150 -8.586 -1.397 1.00 96.44 112 ASP A O 1
ATOM 819 N N . GLY A 1 113 ? -2.942 -7.207 0.188 1.00 95.88 113 GLY A N 1
ATOM 820 C CA . GLY A 1 113 ? -2.636 -5.984 -0.550 1.00 95.88 113 GLY A CA 1
ATOM 821 C C . GLY A 1 113 ? -1.137 -5.786 -0.785 1.00 95.88 113 GLY A C 1
ATOM 822 O O . GLY A 1 113 ? -0.724 -5.399 -1.881 1.00 95.88 113 GLY A O 1
ATOM 823 N N . LEU A 1 114 ? -0.297 -6.123 0.195 1.00 97.00 114 LEU A N 1
ATOM 824 C CA . LEU A 1 114 ? 1.160 -6.047 0.078 1.00 97.00 114 LEU A CA 1
ATOM 825 C C . LEU A 1 114 ? 1.689 -7.055 -0.948 1.00 97.00 114 LEU A C 1
ATOM 827 O O . LEU A 1 114 ? 2.585 -6.734 -1.736 1.00 97.00 114 LEU A O 1
ATOM 831 N N . GLN A 1 115 ? 1.109 -8.254 -0.990 1.00 97.69 115 GLN A N 1
ATOM 832 C CA . GLN A 1 115 ? 1.418 -9.253 -2.005 1.00 97.69 115 GLN A CA 1
ATOM 833 C C . GLN A 1 115 ? 1.036 -8.757 -3.407 1.00 97.69 115 GLN A C 1
ATOM 835 O O . GLN A 1 115 ? 1.836 -8.880 -4.336 1.00 97.69 115 GLN A O 1
ATOM 840 N N . GLN A 1 116 ? -0.143 -8.148 -3.574 1.00 96.50 116 GLN A N 1
ATOM 841 C CA . GLN A 1 116 ? -0.559 -7.562 -4.856 1.00 96.50 116 GLN A CA 1
ATOM 842 C C . GLN A 1 116 ? 0.365 -6.420 -5.297 1.00 96.50 116 GLN A C 1
ATOM 844 O O . GLN A 1 116 ? 0.793 -6.381 -6.453 1.00 96.50 116 GLN A O 1
ATOM 849 N N . ALA A 1 117 ? 0.741 -5.530 -4.377 1.00 95.75 117 ALA A N 1
ATOM 850 C CA . ALA A 1 117 ? 1.694 -4.459 -4.651 1.00 95.75 117 ALA A CA 1
ATOM 851 C C . ALA A 1 117 ? 3.072 -5.013 -5.060 1.00 95.75 117 ALA A C 1
ATOM 853 O O . ALA A 1 117 ? 3.691 -4.518 -6.003 1.00 95.75 117 ALA A O 1
ATOM 854 N N . SER A 1 118 ? 3.516 -6.098 -4.420 1.00 96.69 118 SER A N 1
ATOM 855 C CA . SER A 1 118 ? 4.766 -6.787 -4.765 1.00 96.69 118 SER A CA 1
ATOM 856 C C . SER A 1 118 ? 4.731 -7.359 -6.184 1.00 96.69 118 SER A C 1
ATOM 858 O O . SER A 1 118 ? 5.694 -7.196 -6.933 1.00 96.6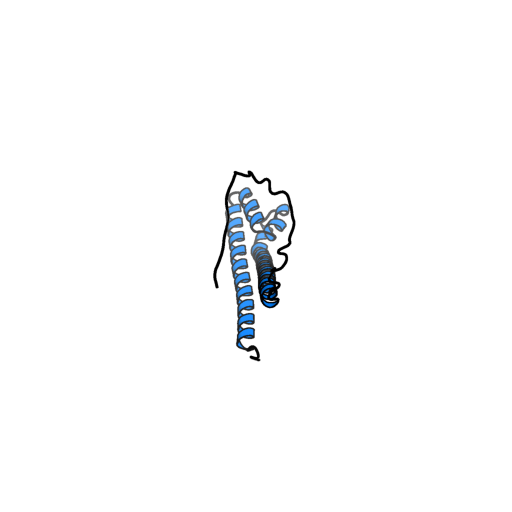9 118 SER A O 1
ATOM 860 N N . TRP A 1 119 ? 3.612 -7.964 -6.594 1.00 97.69 119 TRP A N 1
ATOM 861 C CA . TRP A 1 119 ? 3.417 -8.422 -7.974 1.00 97.69 119 TRP A CA 1
ATOM 862 C C . TRP A 1 119 ? 3.422 -7.271 -8.982 1.00 97.69 119 TRP A C 1
ATOM 864 O O . TRP A 1 119 ? 4.022 -7.402 -10.050 1.00 97.69 119 TRP A O 1
ATOM 874 N N . ALA A 1 120 ? 2.813 -6.131 -8.643 1.00 96.00 120 ALA A N 1
ATOM 875 C CA . ALA A 1 120 ? 2.831 -4.946 -9.498 1.00 96.00 120 ALA A CA 1
ATOM 876 C C . ALA A 1 120 ? 4.263 -4.427 -9.714 1.00 96.00 120 ALA A C 1
ATOM 878 O O . ALA A 1 120 ? 4.680 -4.205 -10.853 1.00 96.00 120 ALA A O 1
ATOM 879 N N . VAL A 1 121 ? 5.053 -4.303 -8.644 1.00 96.00 121 VAL A N 1
ATOM 880 C CA . VAL A 1 121 ? 6.465 -3.897 -8.735 1.00 96.00 121 VAL A CA 1
ATOM 881 C C . VAL A 1 121 ? 7.289 -4.929 -9.506 1.00 96.00 121 VAL A C 1
ATOM 883 O O . VAL A 1 121 ? 8.086 -4.552 -10.366 1.00 96.00 121 VAL A O 1
ATOM 886 N N . ALA A 1 122 ? 7.073 -6.224 -9.268 1.00 97.50 122 ALA A N 1
ATOM 887 C CA . ALA A 1 122 ? 7.744 -7.288 -10.011 1.00 97.50 122 ALA A CA 1
ATOM 888 C C . ALA A 1 122 ? 7.461 -7.197 -11.521 1.00 97.50 122 ALA A C 1
ATOM 890 O O . ALA A 1 122 ? 8.386 -7.323 -12.323 1.00 97.50 122 ALA A O 1
ATOM 891 N N . ALA A 1 123 ? 6.216 -6.912 -11.917 1.00 97.12 123 ALA A N 1
ATOM 892 C CA . ALA A 1 123 ? 5.851 -6.701 -13.316 1.00 97.12 123 ALA A CA 1
ATOM 893 C C . ALA A 1 123 ? 6.551 -5.472 -13.920 1.00 97.12 123 ALA A C 1
ATOM 895 O O . ALA A 1 123 ? 7.084 -5.556 -15.027 1.00 97.12 123 ALA A O 1
ATOM 896 N N . ILE A 1 124 ? 6.613 -4.352 -13.190 1.00 95.88 124 ILE A N 1
ATOM 897 C CA . ILE A 1 124 ? 7.323 -3.137 -13.628 1.00 95.88 124 ILE A CA 1
ATOM 898 C C . ILE A 1 124 ? 8.816 -3.429 -13.843 1.00 95.88 124 ILE A C 1
ATOM 900 O O . ILE A 1 124 ? 9.373 -3.082 -14.888 1.00 95.88 124 ILE A O 1
ATOM 904 N N . LEU A 1 125 ? 9.459 -4.107 -12.888 1.00 95.75 125 LEU A N 1
ATOM 905 C CA . LEU A 1 125 ? 10.867 -4.502 -12.989 1.00 95.75 125 LEU A CA 1
ATOM 906 C C . LEU A 1 125 ? 11.107 -5.456 -14.161 1.00 95.75 125 LEU A C 1
ATOM 908 O O . LEU A 1 125 ? 12.091 -5.297 -14.884 1.00 95.75 125 LEU A O 1
ATOM 912 N N . LEU A 1 126 ? 10.201 -6.411 -14.381 1.00 97.56 126 LEU A N 1
ATOM 913 C CA . LEU A 1 126 ? 10.278 -7.338 -15.504 1.00 97.56 126 LEU A CA 1
ATOM 914 C C . LEU A 1 126 ? 10.202 -6.593 -16.841 1.00 97.56 126 LEU A C 1
ATOM 916 O O . LEU A 1 126 ? 11.029 -6.836 -17.715 1.00 97.56 126 LEU A O 1
ATOM 920 N N . VAL A 1 127 ? 9.271 -5.648 -16.998 1.00 96.38 127 VAL A N 1
ATOM 921 C CA . VAL A 1 127 ? 9.176 -4.822 -18.214 1.00 96.38 127 VAL A CA 1
ATOM 922 C C . VAL A 1 127 ? 10.457 -4.018 -18.428 1.00 96.38 127 VAL A C 1
ATOM 924 O O . VAL A 1 127 ? 11.002 -4.030 -19.530 1.00 96.38 127 VAL A O 1
ATOM 927 N N . GLY A 1 128 ? 10.988 -3.378 -17.382 1.00 93.81 128 GLY A N 1
ATOM 928 C CA . GLY A 1 128 ? 12.260 -2.651 -17.460 1.00 93.81 128 GLY A CA 1
ATOM 929 C C . GLY A 1 128 ? 13.431 -3.548 -17.877 1.00 93.81 128 GLY A C 1
ATOM 930 O O . GLY A 1 128 ? 14.230 -3.171 -18.737 1.00 93.81 128 GLY A O 1
ATOM 931 N N . ALA A 1 129 ? 13.499 -4.763 -17.329 1.00 94.81 129 ALA A N 1
ATOM 932 C CA . ALA A 1 129 ? 14.508 -5.753 -17.690 1.00 94.81 129 ALA A CA 1
ATOM 933 C C . ALA A 1 129 ? 14.385 -6.197 -19.156 1.00 94.81 129 ALA A C 1
ATOM 935 O O . ALA A 1 129 ? 15.395 -6.262 -19.854 1.00 94.81 129 ALA A O 1
ATOM 936 N N . LEU A 1 130 ? 13.165 -6.446 -19.647 1.00 96.06 130 LEU A N 1
ATOM 937 C CA . LEU A 1 130 ? 12.925 -6.804 -21.048 1.00 96.06 130 LEU A CA 1
ATOM 938 C C . LEU A 1 130 ? 13.325 -5.658 -21.984 1.00 96.06 130 LEU A C 1
ATOM 940 O O . LEU A 1 130 ? 14.049 -5.888 -22.949 1.00 96.06 130 LEU A O 1
ATOM 944 N N . ILE A 1 131 ? 12.929 -4.418 -21.683 1.00 94.19 131 ILE A N 1
ATOM 945 C CA . ILE A 1 131 ? 13.319 -3.244 -22.480 1.00 94.19 131 ILE A CA 1
ATOM 946 C C . ILE A 1 131 ? 14.846 -3.126 -22.540 1.00 94.19 131 ILE A C 1
ATOM 948 O O . ILE A 1 131 ? 15.402 -2.984 -23.626 1.00 94.19 131 ILE A O 1
ATOM 952 N N . SER A 1 132 ? 15.526 -3.247 -21.398 1.00 92.62 132 SER A N 1
ATOM 953 C CA . SER A 1 132 ? 16.991 -3.203 -21.326 1.00 92.62 132 SER A CA 1
ATOM 954 C C . SER A 1 132 ? 17.652 -4.331 -22.132 1.00 92.62 132 SER A C 1
ATOM 956 O O . SER A 1 132 ? 18.622 -4.100 -22.853 1.00 92.62 132 SER A O 1
ATOM 958 N N . ALA A 1 133 ? 17.101 -5.548 -22.071 1.00 91.38 133 ALA A N 1
ATOM 959 C CA . ALA A 1 133 ? 17.630 -6.708 -22.784 1.00 91.38 133 ALA A CA 1
ATOM 960 C C . ALA A 1 133 ? 17.452 -6.615 -24.310 1.00 91.38 133 ALA A C 1
ATOM 962 O O . ALA A 1 133 ? 18.336 -7.033 -25.058 1.00 91.38 133 ALA A O 1
ATOM 963 N N . PHE A 1 134 ? 16.326 -6.071 -24.781 1.00 93.38 134 PHE A N 1
ATOM 964 C CA . PHE A 1 134 ? 16.003 -5.996 -26.211 1.00 93.38 134 PHE A CA 1
ATOM 965 C C . PHE A 1 134 ? 16.401 -4.672 -26.875 1.00 93.38 134 PHE A C 1
ATOM 967 O O . PHE A 1 134 ? 16.421 -4.603 -28.105 1.00 93.38 134 PHE A O 1
ATOM 974 N N . TRP A 1 135 ? 16.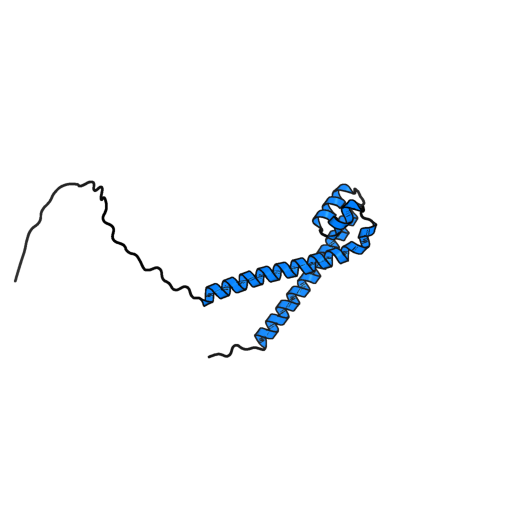759 -3.644 -26.100 1.00 90.44 135 TRP A N 1
ATOM 975 C CA . TRP A 1 135 ? 17.218 -2.349 -26.605 1.00 90.44 135 TRP A CA 1
ATOM 976 C C . TRP A 1 135 ? 18.701 -2.117 -26.277 1.00 90.44 135 TRP A C 1
ATOM 978 O O . TRP A 1 135 ? 19.033 -1.323 -25.393 1.00 90.44 135 TRP A O 1
ATOM 988 N N . PRO A 1 136 ? 19.633 -2.798 -26.973 1.00 77.50 136 PRO A N 1
ATOM 989 C CA . PRO A 1 136 ? 21.050 -2.619 -26.709 1.00 77.50 136 PRO A CA 1
ATOM 990 C C . PRO A 1 136 ? 21.453 -1.157 -26.967 1.00 77.50 136 PRO A C 1
ATOM 992 O O . PRO A 1 136 ? 21.116 -0.605 -28.023 1.00 77.50 136 PRO A O 1
ATOM 995 N N . PRO A 1 137 ? 22.202 -0.513 -26.051 1.00 74.06 137 PRO A N 1
ATOM 996 C CA . PRO A 1 137 ? 22.729 0.819 -26.298 1.00 74.06 137 PRO A CA 1
ATOM 997 C C . PRO A 1 137 ? 23.619 0.773 -27.545 1.00 74.06 137 PRO A C 1
ATOM 999 O O . PRO A 1 137 ? 24.542 -0.043 -27.644 1.00 74.06 137 PRO A O 1
ATOM 1002 N N . ARG A 1 138 ? 23.322 1.631 -28.531 1.00 69.69 138 ARG A N 1
ATOM 1003 C CA . ARG A 1 138 ? 24.170 1.819 -29.714 1.00 69.69 138 ARG A CA 1
ATOM 1004 C C . ARG A 1 138 ? 25.511 2.368 -29.239 1.00 69.69 138 ARG A C 1
ATOM 1006 O O . ARG A 1 138 ? 25.662 3.563 -29.037 1.00 69.69 138 ARG A O 1
ATOM 1013 N N . ARG A 1 139 ? 26.459 1.458 -29.038 1.00 65.44 139 ARG A N 1
ATOM 1014 C CA . ARG A 1 139 ? 27.878 1.728 -28.804 1.00 65.44 139 ARG A CA 1
ATOM 1015 C C . ARG A 1 139 ? 28.423 2.592 -29.951 1.00 65.44 139 ARG A C 1
ATOM 1017 O O . ARG A 1 139 ? 28.565 2.089 -31.065 1.00 65.44 139 ARG A O 1
ATOM 1024 N N . SER A 1 140 ? 28.662 3.872 -29.667 1.00 46.84 140 SER A N 1
ATOM 1025 C CA . SER A 1 140 ? 29.394 4.846 -30.490 1.00 46.84 140 SER A CA 1
ATOM 1026 C C . SER A 1 140 ? 30.615 5.331 -29.731 1.00 46.84 140 SER A C 1
ATOM 1028 O O . SER A 1 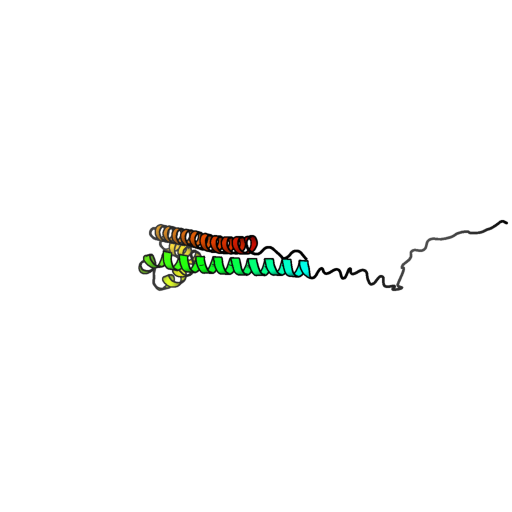140 ? 30.412 5.687 -28.547 1.00 46.84 140 SER A O 1
#

Secondary structure (DSSP, 8-state):
---------------------------------HHHHHHHHHHHHHHHHHHHHHHHHHHHHHHHHHGGGGGGS-HHHHHHHHH-HHHHHHHHHHSTHHHHHHHHHHHHHHHHHHHHHHHHHHHHHHHHHHHHHHS-----

Radius of gyration: 34.2 Å; chains: 1; bounding box: 106×53×54 Å